Protein AF-A0A4W5KVF9-F1 (afdb_monomer)

InterPro domains:
  IPR015425 Formin, FH2 domain [PF02181] (1-97)
  IPR015425 Formin, FH2 domain [PS51444] (1-133)
  IPR042201 Formin, FH2 domain superfamily [G3DSA:1.20.58.2220] (1-112)

Solvent-accessible surface area (backbone atoms only — not comparable to full-atom values): 8185 Å² total; per-residue (Å²): 138,77,85,50,74,69,59,52,51,52,54,52,50,51,43,71,74,37,76,89,59,82,76,52,75,68,55,52,48,49,52,57,55,64,70,43,81,63,47,69,61,52,52,52,52,48,54,46,64,73,44,42,69,59,55,48,49,72,52,49,52,61,52,49,53,47,53,51,52,51,51,52,58,75,67,35,63,66,59,53,50,52,52,49,52,51,48,51,51,52,49,60,63,34,71,67,83,53,98,79,80,84,80,66,72,67,82,65,64,72,80,70,74,81,78,72,73,68,79,57,52,61,61,57,49,54,60,52,61,70,72,75,115

Structure (mmCIF, N/CA/C/O backbone):
data_AF-A0A4W5KVF9-F1
#
_entry.id   AF-A0A4W5KVF9-F1
#
loop_
_atom_site.group_PDB
_atom_site.id
_atom_site.type_symbol
_atom_site.label_atom_id
_atom_site.label_alt_id
_atom_site.label_comp_id
_atom_site.label_asym_id
_atom_site.label_entity_id
_atom_site.label_seq_id
_atom_site.pdbx_PDB_ins_code
_atom_site.Cartn_x
_atom_site.Cartn_y
_atom_site.Cartn_z
_atom_site.occupancy
_atom_site.B_iso_or_equiv
_atom_site.auth_seq_id
_atom_site.auth_comp_id
_atom_site.auth_asym_id
_atom_site.auth_atom_id
_atom_site.pdbx_PDB_model_num
ATOM 1 N N . MET A 1 1 ? -6.104 4.111 21.219 1.00 53.47 1 MET A N 1
ATOM 2 C CA . MET A 1 1 ? -5.918 3.349 22.468 1.00 53.47 1 MET A CA 1
ATOM 3 C C . MET A 1 1 ? -7.072 2.370 22.575 1.00 53.47 1 MET A C 1
ATOM 5 O O . MET A 1 1 ? -8.215 2.804 22.559 1.00 53.47 1 MET A O 1
ATOM 9 N N . THR A 1 2 ? -6.792 1.071 22.535 1.00 64.19 2 THR A N 1
ATOM 10 C CA . THR A 1 2 ? -7.788 0.010 22.755 1.00 64.19 2 THR A CA 1
ATOM 11 C C . THR A 1 2 ? -7.687 -0.446 24.212 1.00 64.19 2 THR A C 1
ATOM 13 O O . THR A 1 2 ? -6.553 -0.574 24.670 1.00 64.19 2 THR A O 1
ATOM 16 N N . PRO A 1 3 ? -8.808 -0.687 24.923 1.00 64.94 3 PRO A N 1
ATOM 17 C CA . PRO A 1 3 ? -8.762 -1.146 26.312 1.00 64.94 3 PRO A CA 1
ATOM 18 C C . PRO A 1 3 ? -7.948 -2.437 26.414 1.00 64.94 3 PRO A C 1
ATOM 20 O O . PRO A 1 3 ? -8.234 -3.381 25.667 1.00 64.94 3 PRO A O 1
ATOM 23 N N . SER A 1 4 ? -6.958 -2.487 27.306 1.00 74.75 4 SER A N 1
ATOM 24 C CA . SER A 1 4 ? -6.243 -3.735 27.581 1.00 74.75 4 SER A CA 1
ATOM 25 C C . SER A 1 4 ? -7.143 -4.680 28.390 1.00 74.75 4 SER A C 1
ATOM 27 O O . SER A 1 4 ? -8.019 -4.239 29.137 1.00 74.75 4 SER A O 1
ATOM 29 N N . GLU A 1 5 ? -6.961 -5.994 28.239 1.00 69.81 5 GLU A N 1
ATOM 30 C CA . GLU A 1 5 ? -7.722 -6.971 29.037 1.00 69.81 5 GLU A CA 1
ATOM 31 C C . GLU A 1 5 ? -7.429 -6.843 30.544 1.00 69.81 5 GLU A C 1
ATOM 33 O O . GLU A 1 5 ? -8.307 -7.073 31.373 1.00 69.81 5 GLU A O 1
ATOM 38 N N . GLU A 1 6 ? -6.231 -6.377 30.903 1.00 72.44 6 GLU A N 1
ATOM 39 C CA . GLU A 1 6 ? -5.805 -6.150 32.289 1.00 72.44 6 GLU A CA 1
ATOM 40 C C . GLU A 1 6 ? -6.534 -4.953 32.923 1.00 72.44 6 GLU A C 1
ATOM 42 O O . GLU A 1 6 ? -6.880 -4.978 34.105 1.00 72.44 6 GLU A O 1
ATOM 47 N N . GLU A 1 7 ? -6.798 -3.900 32.143 1.00 74.12 7 GLU A N 1
ATOM 48 C CA . GLU A 1 7 ? -7.564 -2.731 32.595 1.00 74.12 7 GLU A CA 1
ATOM 49 C C . GLU A 1 7 ? -9.035 -3.095 32.832 1.00 74.12 7 GLU A C 1
ATOM 51 O O . GLU A 1 7 ? -9.636 -2.654 33.811 1.00 74.12 7 GLU A O 1
ATOM 56 N N . LYS A 1 8 ? -9.605 -3.958 31.983 1.00 73.88 8 LYS A N 1
ATOM 57 C CA . LYS A 1 8 ? -10.982 -4.448 32.138 1.00 73.88 8 LYS A CA 1
ATOM 58 C C . LYS A 1 8 ? -11.158 -5.299 33.393 1.00 73.88 8 LYS A C 1
ATOM 60 O O . LYS A 1 8 ? -12.141 -5.107 34.105 1.00 73.88 8 LYS A O 1
ATOM 65 N N . GLN A 1 9 ? -10.220 -6.210 33.669 1.00 74.50 9 GLN A N 1
ATOM 66 C CA . GLN A 1 9 ? -10.270 -7.059 34.866 1.00 74.50 9 GLN A CA 1
ATOM 67 C C . GLN A 1 9 ? -10.263 -6.223 36.146 1.00 74.50 9 GLN A C 1
ATOM 69 O O . GLN A 1 9 ? -11.122 -6.414 37.000 1.00 74.50 9 GLN A O 1
ATOM 74 N N . LYS A 1 10 ? -9.382 -5.222 36.238 1.00 78.81 10 LYS A N 1
ATOM 75 C CA . LYS A 1 10 ? -9.312 -4.336 37.411 1.00 78.81 10 LYS A CA 1
ATOM 76 C C . LYS A 1 10 ? -10.595 -3.538 37.638 1.00 78.81 10 LYS A C 1
ATOM 78 O O . LYS A 1 10 ? -11.007 -3.364 38.781 1.00 78.81 10 LYS A O 1
ATOM 83 N N . ILE A 1 11 ? -11.242 -3.072 36.567 1.00 80.00 11 ILE A N 1
ATOM 84 C CA . ILE A 1 11 ? -12.515 -2.341 36.664 1.00 80.00 11 ILE A CA 1
ATOM 85 C C . ILE A 1 11 ? -13.640 -3.274 37.141 1.00 80.00 11 ILE A C 1
ATOM 87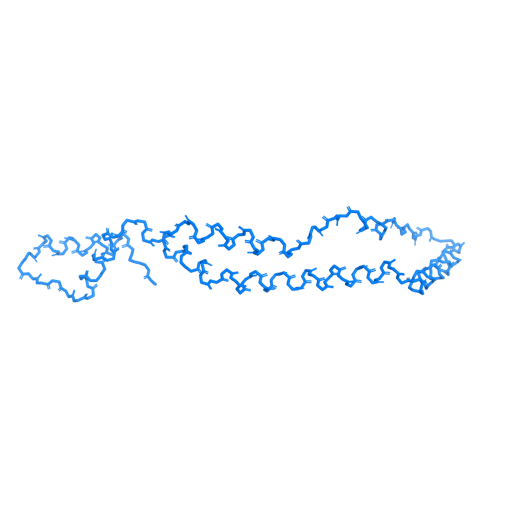 O O . ILE A 1 11 ? -14.434 -2.885 37.996 1.00 80.00 11 ILE A O 1
ATOM 91 N N . GLN A 1 12 ? -13.686 -4.518 36.650 1.00 77.50 12 GLN A N 1
ATOM 92 C CA . GLN A 1 12 ? -14.665 -5.517 37.098 1.00 77.50 12 GLN A CA 1
ATOM 93 C C . GLN A 1 12 ? -14.450 -5.930 38.560 1.00 77.50 12 GLN A C 1
ATOM 95 O O . GLN A 1 12 ? -15.414 -6.037 39.316 1.00 77.50 12 GLN A O 1
ATOM 100 N N . GLU A 1 13 ? -13.199 -6.119 38.981 1.00 80.50 13 GLU A N 1
ATOM 101 C CA . GLU A 1 13 ? -12.844 -6.419 40.372 1.00 80.50 13 GLU A CA 1
ATOM 102 C C . GLU A 1 13 ? -13.214 -5.269 41.314 1.00 80.50 13 GLU A C 1
ATOM 104 O O . GLU A 1 13 ? -13.780 -5.511 42.378 1.00 80.50 13 GLU A O 1
ATOM 109 N N . ALA A 1 14 ? -12.970 -4.018 40.913 1.00 77.00 14 ALA A N 1
ATOM 110 C CA . ALA A 1 14 ? -13.351 -2.840 41.691 1.00 77.00 14 ALA A CA 1
ATOM 111 C C . ALA A 1 14 ? -14.877 -2.712 41.849 1.00 77.00 14 ALA A C 1
ATOM 113 O O . ALA A 1 14 ? -15.350 -2.359 42.930 1.00 77.00 14 ALA A O 1
ATOM 114 N N . GLN A 1 15 ? -15.642 -3.061 40.809 1.00 75.19 15 GLN A N 1
ATOM 115 C CA . GLN A 1 15 ? -17.106 -3.128 40.853 1.00 75.19 15 GLN A CA 1
ATOM 116 C C . GLN A 1 15 ? -17.631 -4.244 41.760 1.00 75.19 15 GLN A C 1
ATOM 118 O O . GLN A 1 15 ? -18.606 -4.043 42.480 1.00 75.19 15 GLN A O 1
ATOM 123 N N . LEU A 1 16 ? -16.999 -5.420 41.730 1.00 75.25 16 LEU A N 1
ATOM 124 C CA . LEU A 1 16 ? -17.359 -6.550 42.590 1.00 75.25 16 LEU A CA 1
ATOM 125 C C . LEU A 1 16 ? -16.993 -6.292 44.057 1.00 75.25 16 LEU A C 1
ATOM 127 O O . LEU A 1 16 ? -17.715 -6.728 44.951 1.00 75.25 16 LEU A O 1
ATOM 131 N N . ALA A 1 17 ? -15.891 -5.580 44.303 1.00 76.75 17 ALA A N 1
ATOM 132 C CA . ALA A 1 17 ? -15.439 -5.218 45.642 1.00 76.75 17 ALA A CA 1
ATOM 133 C C . ALA A 1 17 ? -16.279 -4.098 46.274 1.00 76.75 17 ALA A C 1
ATOM 135 O O . ALA A 1 17 ? -16.457 -4.098 47.488 1.00 76.75 17 ALA A O 1
ATOM 136 N N . ASN A 1 18 ? -16.795 -3.158 45.473 1.00 75.25 18 ASN A N 1
ATOM 137 C CA . ASN A 1 18 ? -17.578 -2.016 45.948 1.00 75.25 18 ASN A CA 1
ATOM 138 C C . ASN A 1 18 ? -18.827 -1.788 45.075 1.00 75.25 18 ASN A C 1
ATOM 140 O O . ASN A 1 18 ? -18.842 -0.867 44.256 1.00 75.25 18 ASN A O 1
ATOM 144 N N . PRO A 1 19 ? -19.892 -2.588 45.259 1.00 70.88 19 PRO A N 1
ATOM 145 C CA . PRO A 1 19 ? -21.103 -2.491 44.441 1.00 70.88 19 PRO A CA 1
ATOM 146 C C . PRO A 1 19 ? -21.888 -1.180 44.632 1.00 70.88 19 PRO A C 1
ATOM 148 O O . PRO A 1 19 ? -22.648 -0.798 43.745 1.00 70.88 19 PRO A O 1
ATOM 151 N N . ASP A 1 20 ? -21.688 -0.470 45.748 1.00 71.38 20 ASP A N 1
ATOM 152 C CA . ASP A 1 20 ? -22.384 0.789 46.063 1.00 71.38 20 ASP A CA 1
ATOM 153 C C . ASP A 1 20 ? -21.714 2.038 45.457 1.00 71.38 20 ASP A C 1
ATOM 155 O O . ASP A 1 20 ? -22.281 3.134 45.502 1.00 71.38 20 ASP A O 1
ATOM 159 N N . VAL A 1 21 ? -20.508 1.902 44.890 1.00 74.06 21 VAL A N 1
ATOM 160 C CA . VAL A 1 21 ? -19.768 3.017 44.283 1.00 74.06 21 VAL A CA 1
ATOM 161 C C . VAL A 1 21 ? -19.983 3.001 42.765 1.00 74.06 21 VAL A C 1
ATOM 163 O O . VAL A 1 21 ? -19.555 2.062 42.092 1.00 74.06 21 VAL A O 1
ATOM 166 N N . PRO A 1 22 ? -20.630 4.027 42.183 1.00 73.12 22 PRO A N 1
ATOM 167 C CA . PRO A 1 22 ? -20.823 4.087 40.742 1.00 73.12 22 PRO A CA 1
ATOM 168 C C . PRO A 1 22 ? -19.488 4.330 40.025 1.00 73.12 22 PRO A C 1
ATOM 170 O O . PRO A 1 22 ? -18.731 5.227 40.394 1.00 73.12 22 PRO A O 1
ATOM 173 N N . LEU A 1 23 ? -19.231 3.556 38.967 1.00 77.00 23 LEU A N 1
ATOM 174 C CA . LEU A 1 23 ? -18.086 3.762 38.076 1.00 77.00 23 LEU A CA 1
ATOM 175 C C . LEU A 1 23 ? -18.122 5.144 37.410 1.00 77.00 23 LEU A C 1
ATOM 177 O O . LEU A 1 23 ? -19.191 5.650 37.049 1.00 77.00 23 LEU A O 1
ATOM 181 N N . GLY A 1 24 ? -16.944 5.712 37.159 1.00 81.12 24 GLY A N 1
ATOM 182 C CA . GLY A 1 24 ? -16.788 6.948 36.398 1.00 81.12 24 GLY A CA 1
ATOM 183 C C . GLY A 1 24 ? -17.184 6.796 3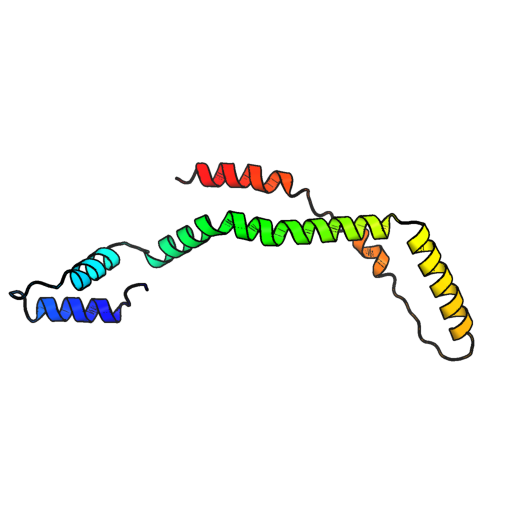4.922 1.00 81.12 24 GLY A C 1
ATOM 184 O O . GLY A 1 24 ? -17.230 5.696 34.367 1.00 81.12 24 GLY A O 1
ATOM 185 N N . SER A 1 25 ? -17.418 7.920 34.237 1.00 80.94 25 SER A N 1
ATOM 186 C CA . SER A 1 25 ? -17.805 7.930 32.813 1.00 80.94 25 SER A CA 1
ATOM 187 C C . SER A 1 25 ? -16.774 7.252 31.897 1.00 80.94 25 SER A C 1
ATOM 189 O O . SER A 1 25 ? -17.144 6.583 30.933 1.00 80.94 25 SER A O 1
ATOM 191 N N . ALA A 1 26 ? -15.482 7.373 32.217 1.00 82.12 26 ALA A N 1
ATOM 192 C CA . ALA A 1 26 ? -14.401 6.712 31.488 1.00 82.12 26 ALA A CA 1
ATOM 193 C C . ALA A 1 26 ? -14.411 5.181 31.671 1.00 82.12 26 ALA A C 1
ATOM 195 O O . ALA A 1 26 ? -14.194 4.442 30.713 1.00 82.12 26 ALA A O 1
ATOM 196 N N . GLU A 1 27 ? -14.715 4.694 32.874 1.00 78.81 27 GLU A N 1
ATOM 197 C CA . GLU A 1 27 ? -14.764 3.261 33.191 1.00 78.81 27 GLU A CA 1
ATOM 198 C C . GLU A 1 27 ? -15.987 2.598 32.544 1.00 78.81 27 GLU A C 1
ATOM 200 O O . GLU A 1 27 ? -15.870 1.537 31.927 1.00 78.81 27 GLU A O 1
ATOM 205 N N . GLN A 1 28 ? -17.143 3.273 32.569 1.00 79.62 28 GLN A N 1
ATOM 206 C CA . GLN A 1 28 ? -18.331 2.851 31.818 1.00 79.62 28 GLN A CA 1
ATOM 207 C C . GLN A 1 28 ? -18.069 2.801 30.308 1.00 79.62 28 GLN A C 1
ATOM 209 O O . GLN A 1 28 ? -18.520 1.873 29.631 1.00 79.62 28 GLN A O 1
ATOM 214 N N . PHE A 1 29 ? -17.314 3.760 29.767 1.00 82.75 29 PHE A N 1
ATOM 215 C CA . PHE A 1 29 ? -16.935 3.772 28.355 1.00 82.75 29 PHE A CA 1
ATOM 216 C C . PHE A 1 29 ? -16.020 2.593 27.987 1.00 82.75 29 PHE A C 1
ATOM 218 O O . PHE A 1 29 ? -16.262 1.931 26.977 1.00 82.75 29 PHE A O 1
ATOM 225 N N . LEU A 1 30 ? -15.019 2.271 28.815 1.00 80.06 30 LEU A N 1
ATOM 226 C CA . LEU A 1 30 ? -14.138 1.117 28.593 1.00 80.06 30 LEU A CA 1
ATOM 227 C C . LEU A 1 30 ? -14.894 -0.217 28.683 1.00 80.06 30 LEU A C 1
ATOM 229 O O . LEU A 1 30 ? -14.678 -1.086 27.835 1.00 80.06 30 LEU A O 1
ATOM 233 N N . LEU A 1 31 ? -15.827 -0.367 29.632 1.00 78.56 31 LEU A N 1
ATOM 234 C CA . LEU A 1 31 ? -16.699 -1.546 29.720 1.00 78.56 31 LEU A CA 1
ATOM 235 C C . LEU A 1 31 ? -17.622 -1.664 28.502 1.00 78.56 31 LEU A C 1
ATOM 237 O O . LEU A 1 31 ? -17.735 -2.737 27.906 1.00 78.56 31 LEU A O 1
ATOM 241 N N . THR A 1 32 ? -18.217 -0.555 28.067 1.00 82.56 32 THR A N 1
ATOM 242 C CA . THR A 1 32 ? -19.069 -0.528 26.872 1.00 82.56 32 THR A CA 1
ATOM 243 C C . THR A 1 32 ? -18.272 -0.899 25.621 1.00 82.56 32 THR A C 1
ATOM 245 O O . THR A 1 32 ? -18.709 -1.749 24.848 1.00 82.56 32 THR A O 1
ATOM 248 N N . LEU A 1 33 ? -17.064 -0.357 25.443 1.00 80.00 33 LEU A N 1
ATOM 249 C CA . LEU A 1 33 ? -16.169 -0.753 24.351 1.00 80.00 33 LEU A CA 1
ATOM 250 C C . LEU A 1 33 ? -15.766 -2.227 24.439 1.00 80.00 33 LEU A C 1
ATOM 252 O O . LEU A 1 33 ? -15.685 -2.901 23.415 1.00 80.00 33 LEU A O 1
ATOM 256 N N . SER A 1 34 ? -15.532 -2.744 25.645 1.00 75.62 34 SER A N 1
ATOM 257 C CA . SER A 1 34 ? -15.155 -4.143 25.850 1.00 75.62 34 SER A CA 1
ATOM 258 C C . SER A 1 34 ? -16.245 -5.137 25.463 1.00 75.62 34 SER A C 1
ATOM 260 O O . SER A 1 34 ? -15.929 -6.235 25.012 1.00 75.62 34 SER A O 1
ATOM 262 N N . SER A 1 35 ? -17.511 -4.734 25.599 1.00 81.25 35 SER A N 1
ATOM 263 C CA . SER A 1 35 ? -18.668 -5.554 25.236 1.00 81.25 35 SER A CA 1
ATOM 264 C C . SER A 1 35 ? -18.765 -5.816 23.727 1.00 81.25 35 SER A C 1
ATOM 266 O O . SER A 1 35 ? -19.446 -6.746 23.292 1.00 81.25 35 SER A O 1
ATOM 268 N N . ILE A 1 36 ? -18.062 -5.024 22.909 1.00 83.38 36 ILE A N 1
ATOM 269 C CA . ILE A 1 36 ? -18.063 -5.163 21.456 1.00 83.38 36 ILE A CA 1
ATOM 270 C C . ILE A 1 36 ? -17.127 -6.309 21.057 1.00 83.38 36 ILE A C 1
ATOM 272 O O . ILE A 1 36 ? -15.900 -6.201 21.111 1.00 83.38 36 ILE A O 1
ATOM 276 N N . SER A 1 37 ? -17.712 -7.406 20.578 1.00 81.38 37 SER A N 1
ATOM 277 C CA . SER A 1 37 ? -16.958 -8.561 20.089 1.00 81.38 37 SER A CA 1
ATOM 278 C C . SER A 1 37 ? -16.045 -8.198 18.911 1.00 81.38 37 SER A C 1
ATOM 280 O O . SER A 1 37 ? -16.465 -7.585 17.926 1.00 81.38 37 SER A O 1
ATOM 282 N N . GLY A 1 38 ? -14.770 -8.589 18.998 1.00 79.81 38 GLY A N 1
A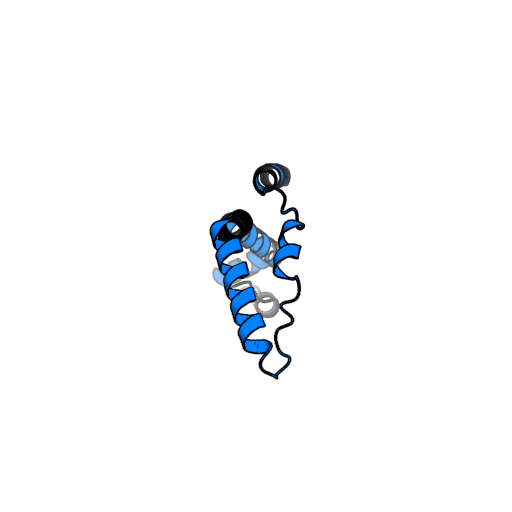TOM 283 C CA . GLY A 1 38 ? -13.801 -8.378 17.918 1.00 79.81 38 GLY A CA 1
ATOM 284 C C . GLY A 1 38 ? -13.527 -6.905 17.592 1.00 79.81 38 GLY A C 1
ATOM 285 O O . GLY A 1 38 ? -13.180 -6.594 16.451 1.00 79.81 38 GLY A O 1
ATOM 286 N N . LEU A 1 39 ? -13.685 -5.998 18.566 1.00 83.62 39 LEU A N 1
ATOM 287 C CA . LEU A 1 39 ? -13.490 -4.554 18.395 1.00 83.62 39 LEU A CA 1
ATOM 288 C C . LEU A 1 39 ? -12.169 -4.214 17.688 1.00 83.62 39 LEU A C 1
ATOM 290 O O . LEU A 1 39 ? -12.170 -3.426 16.747 1.00 83.62 39 LEU A O 1
ATOM 294 N N . CYS A 1 40 ? -11.060 -4.836 18.099 1.00 81.50 40 CYS A N 1
ATOM 295 C CA . CYS A 1 40 ? -9.741 -4.580 17.514 1.00 81.50 40 CYS A CA 1
ATOM 296 C C . CYS A 1 40 ? -9.716 -4.881 16.005 1.00 81.50 40 CYS A C 1
ATOM 298 O O . CYS A 1 40 ? -9.347 -4.017 15.212 1.00 81.50 40 CYS A O 1
ATOM 300 N N . ALA A 1 41 ? -10.215 -6.052 15.596 1.00 84.81 41 ALA A N 1
ATOM 301 C CA . ALA A 1 41 ? -10.282 -6.439 14.189 1.00 84.81 41 ALA A CA 1
ATOM 302 C C . ALA A 1 41 ? -11.193 -5.507 13.370 1.00 84.81 41 ALA A C 1
ATOM 304 O O . ALA A 1 41 ? -10.845 -5.133 12.252 1.00 84.81 41 ALA A O 1
ATOM 305 N N . ARG A 1 42 ? -12.335 -5.065 13.921 1.00 88.56 42 ARG A N 1
ATOM 306 C CA . ARG A 1 42 ? -13.213 -4.094 13.237 1.00 88.56 42 ARG A CA 1
ATOM 307 C C . ARG A 1 42 ? -12.556 -2.733 13.071 1.00 88.56 42 ARG A C 1
ATOM 309 O O . ARG A 1 42 ? -12.646 -2.164 11.990 1.00 88.56 42 ARG A O 1
ATOM 316 N N . LEU A 1 43 ? -11.896 -2.223 14.110 1.00 88.31 43 LEU A N 1
ATOM 317 C CA . LEU A 1 43 ? -11.182 -0.947 14.043 1.00 88.31 43 LEU A CA 1
ATOM 318 C C . LEU A 1 43 ? -10.031 -1.010 13.037 1.00 88.31 43 LEU A C 1
ATOM 320 O O . LEU A 1 43 ? -9.847 -0.070 12.270 1.00 88.31 43 LEU A O 1
ATOM 324 N N . GLN A 1 44 ? -9.310 -2.131 12.980 1.00 86.56 44 GLN A N 1
ATOM 325 C CA . GLN A 1 44 ? -8.283 -2.367 11.966 1.00 86.56 44 GLN A CA 1
ATOM 326 C C . GLN A 1 44 ? -8.872 -2.408 10.551 1.00 86.56 44 GLN A C 1
ATOM 328 O O . GLN A 1 44 ? -8.335 -1.762 9.656 1.00 86.56 44 GLN A O 1
ATOM 333 N N . LEU A 1 45 ? -9.999 -3.097 10.342 1.00 89.50 45 LEU A N 1
ATOM 334 C CA . LEU A 1 45 ? -10.691 -3.125 9.048 1.00 89.50 45 LEU A CA 1
ATOM 335 C C . LEU A 1 45 ? -11.228 -1.750 8.640 1.00 89.50 45 LEU A C 1
ATOM 337 O O . LEU A 1 45 ? -11.196 -1.404 7.464 1.00 89.50 45 LEU A O 1
ATOM 341 N N . TRP A 1 46 ? -11.713 -0.956 9.592 1.00 90.69 46 TRP A N 1
ATOM 342 C CA . TRP A 1 46 ? -12.168 0.409 9.337 1.00 90.69 46 TRP A CA 1
ATOM 343 C C . TRP A 1 46 ? -11.011 1.335 8.988 1.00 90.69 46 TRP A C 1
ATOM 345 O O . TRP A 1 46 ? -11.102 2.063 8.005 1.00 90.69 46 TRP A O 1
ATOM 355 N N . ALA A 1 47 ? -9.909 1.267 9.735 1.00 88.06 47 ALA A N 1
ATOM 356 C CA . ALA A 1 47 ? -8.690 1.995 9.405 1.00 88.06 47 ALA A CA 1
ATOM 357 C C . ALA A 1 47 ? -8.178 1.601 8.012 1.00 88.06 47 ALA A C 1
ATOM 359 O O . ALA A 1 47 ? -7.851 2.468 7.208 1.00 88.06 47 ALA A O 1
ATOM 360 N N . PHE A 1 48 ? -8.191 0.304 7.689 1.00 89.25 48 PHE A N 1
ATOM 361 C CA . PHE A 1 48 ? -7.860 -0.181 6.354 1.00 89.25 48 PHE A CA 1
ATOM 362 C C . PHE A 1 48 ? -8.802 0.398 5.294 1.00 89.25 48 PHE A C 1
ATOM 364 O O . PHE A 1 48 ? -8.330 0.958 4.315 1.00 89.25 48 PHE A O 1
ATOM 371 N N . LYS A 1 49 ? -10.121 0.335 5.502 1.00 90.44 49 LYS A N 1
ATOM 372 C CA . LYS A 1 49 ? -11.117 0.863 4.560 1.00 90.44 49 LYS A CA 1
ATOM 373 C C . LYS A 1 49 ? -10.933 2.359 4.293 1.00 90.44 49 LYS A C 1
ATOM 375 O O . LYS A 1 49 ? -11.044 2.775 3.148 1.00 90.44 49 LYS A O 1
ATOM 380 N N . LEU A 1 50 ? -10.669 3.151 5.333 1.00 90.81 50 LEU A N 1
ATOM 381 C CA . LEU A 1 50 ? -10.468 4.599 5.212 1.00 90.81 50 LEU A CA 1
ATOM 382 C C . LEU A 1 50 ? -9.167 4.947 4.482 1.00 90.81 50 LEU A C 1
ATOM 384 O O . LEU A 1 50 ? -9.126 5.927 3.747 1.00 90.81 50 LEU A O 1
ATOM 388 N N . ASN A 1 51 ? -8.123 4.140 4.667 1.00 91.44 51 ASN A N 1
ATOM 389 C CA . ASN A 1 51 ? -6.798 4.412 4.110 1.00 91.44 51 ASN A CA 1
ATOM 390 C C . ASN A 1 51 ? -6.553 3.730 2.757 1.00 91.44 51 ASN A C 1
ATOM 392 O O . ASN A 1 51 ? -5.568 4.042 2.093 1.00 91.44 51 ASN A O 1
ATOM 396 N N . TYR A 1 52 ? -7.418 2.794 2.353 1.00 88.50 52 TYR A N 1
ATOM 397 C CA . TYR A 1 52 ? -7.198 1.936 1.192 1.00 88.50 52 TYR A CA 1
ATOM 398 C C . TYR A 1 52 ? -7.025 2.731 -0.105 1.00 88.50 52 TYR A C 1
ATOM 400 O O . TYR A 1 52 ? -6.059 2.499 -0.821 1.00 88.50 52 TYR A O 1
ATOM 408 N N . GLU A 1 53 ? -7.913 3.685 -0.394 1.00 86.12 53 GLU A N 1
ATOM 409 C CA . GLU A 1 53 ? -7.868 4.435 -1.659 1.00 86.12 53 GLU A CA 1
ATOM 410 C C . GLU A 1 53 ? -6.597 5.281 -1.792 1.00 86.12 53 GLU A C 1
ATOM 412 O O . GLU A 1 53 ? -6.018 5.382 -2.874 1.00 86.12 53 GLU A O 1
ATOM 417 N N . THR A 1 54 ? -6.150 5.878 -0.687 1.00 89.31 54 THR A N 1
ATOM 418 C CA . THR A 1 54 ? -4.908 6.654 -0.648 1.00 89.31 54 THR A CA 1
ATOM 419 C C . THR A 1 54 ? -3.706 5.740 -0.850 1.00 89.31 54 THR A C 1
ATOM 421 O O . THR A 1 54 ? -2.882 6.002 -1.723 1.00 89.31 54 THR A O 1
ATOM 424 N N . LEU A 1 55 ? -3.647 4.627 -0.113 1.00 89.56 55 LEU A N 1
ATOM 425 C CA . LEU A 1 55 ? -2.558 3.657 -0.213 1.00 89.56 55 LEU A CA 1
ATOM 426 C C . LEU A 1 55 ? -2.481 3.021 -1.611 1.00 89.56 55 LEU A C 1
ATOM 428 O O . LEU A 1 55 ? -1.390 2.804 -2.132 1.00 89.56 55 LEU A O 1
ATOM 432 N N . GLU A 1 56 ? -3.628 2.736 -2.237 1.00 89.88 56 GLU A N 1
ATOM 433 C CA . GLU A 1 56 ? -3.691 2.224 -3.609 1.00 89.88 56 GLU A CA 1
ATOM 434 C C . GLU A 1 56 ? -3.032 3.206 -4.580 1.00 89.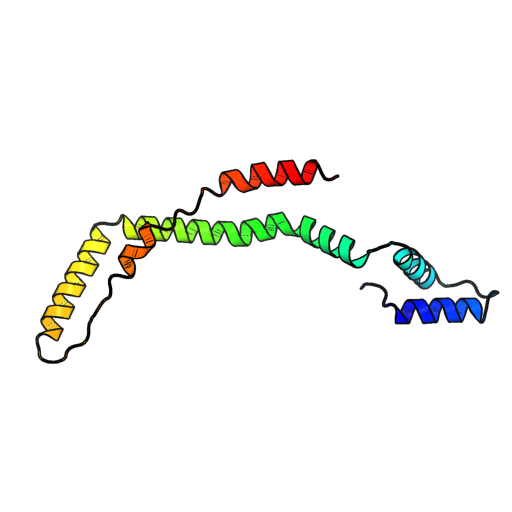88 56 GLU A C 1
ATOM 436 O O . GLU A 1 56 ? -2.177 2.797 -5.364 1.00 89.88 56 GLU A O 1
ATOM 441 N N . LYS A 1 57 ? -3.382 4.496 -4.513 1.00 89.00 57 LYS A N 1
ATOM 442 C CA . LYS A 1 57 ? -2.825 5.522 -5.409 1.00 89.00 57 LYS A CA 1
ATOM 443 C C . LYS A 1 57 ? -1.335 5.742 -5.192 1.00 89.00 57 LYS A C 1
ATOM 445 O O . LYS A 1 57 ? -0.583 5.747 -6.163 1.00 89.00 57 LYS A O 1
ATOM 450 N N . GLU A 1 58 ? -0.906 5.833 -3.934 1.00 92.62 58 GLU A N 1
ATOM 451 C CA . GLU A 1 58 ? 0.505 6.012 -3.568 1.00 92.62 58 GLU A CA 1
ATOM 452 C C . GLU A 1 58 ? 1.409 4.901 -4.118 1.00 92.62 58 GLU A C 1
ATOM 454 O O . GLU A 1 58 ? 2.586 5.139 -4.377 1.00 92.62 58 GLU A O 1
ATOM 459 N N . ILE A 1 59 ? 0.873 3.695 -4.330 1.00 89.31 59 ILE A N 1
ATOM 460 C CA . ILE A 1 59 ? 1.617 2.560 -4.890 1.00 89.31 59 ILE A CA 1
ATOM 461 C C . ILE A 1 59 ? 1.413 2.443 -6.408 1.00 89.31 59 ILE A C 1
ATOM 463 O O . ILE A 1 59 ? 2.359 2.149 -7.144 1.00 89.31 59 ILE A O 1
ATOM 467 N N . ALA A 1 60 ? 0.189 2.640 -6.899 1.00 86.94 60 ALA A N 1
ATOM 468 C CA . ALA A 1 60 ? -0.162 2.408 -8.297 1.00 86.94 60 ALA A CA 1
ATOM 469 C C . ALA A 1 60 ? 0.455 3.444 -9.245 1.00 86.94 60 ALA A C 1
ATOM 471 O O . ALA A 1 60 ? 0.936 3.069 -10.316 1.00 86.94 60 ALA A O 1
ATOM 472 N N . GLU A 1 61 ? 0.466 4.720 -8.859 1.00 89.81 61 GLU A N 1
ATOM 473 C CA . GLU A 1 61 ? 1.020 5.812 -9.667 1.00 89.81 61 GLU A CA 1
ATOM 474 C C . GLU A 1 61 ? 2.522 5.634 -9.959 1.00 89.81 61 GLU A C 1
ATOM 476 O O . GLU A 1 61 ? 2.879 5.546 -11.138 1.00 89.81 61 GLU A O 1
ATOM 481 N N . PRO A 1 62 ? 3.413 5.459 -8.960 1.00 92.06 62 PRO A N 1
ATOM 482 C CA . PRO A 1 62 ? 4.839 5.285 -9.239 1.00 92.06 62 PRO A CA 1
ATOM 483 C C . PRO A 1 62 ? 5.136 4.003 -10.025 1.00 92.06 62 PRO A C 1
ATOM 485 O O . PRO A 1 62 ? 6.058 3.973 -10.843 1.00 92.06 62 PRO A O 1
ATOM 488 N N . LEU A 1 63 ? 4.355 2.936 -9.821 1.00 91.31 63 LEU A N 1
ATOM 489 C CA . LEU A 1 63 ? 4.511 1.703 -10.589 1.00 91.31 63 LEU A CA 1
ATOM 490 C C . LEU A 1 63 ? 4.123 1.902 -12.061 1.00 91.31 63 LEU A C 1
ATOM 492 O O . LEU A 1 63 ? 4.776 1.359 -12.958 1.00 91.31 63 LEU A O 1
ATOM 496 N N . PHE A 1 64 ? 3.070 2.678 -12.316 1.00 92.06 64 PHE A N 1
ATOM 497 C CA . PHE A 1 64 ? 2.642 3.016 -13.666 1.00 92.06 64 PHE A CA 1
ATOM 498 C C . PHE A 1 64 ? 3.670 3.898 -14.380 1.00 92.06 64 PHE A C 1
ATOM 500 O O . PHE A 1 64 ? 4.044 3.595 -15.516 1.00 92.06 64 PHE A O 1
ATOM 507 N N . ASP A 1 65 ? 4.189 4.920 -13.702 1.00 92.56 65 ASP A N 1
ATOM 508 C CA . ASP A 1 65 ? 5.234 5.793 -14.240 1.00 92.56 65 ASP A CA 1
ATOM 509 C C . ASP A 1 65 ? 6.513 5.014 -14.552 1.00 92.56 65 ASP A C 1
ATOM 511 O O . ASP A 1 65 ? 7.101 5.179 -15.626 1.00 92.56 65 ASP A O 1
ATOM 515 N N . LEU A 1 66 ? 6.907 4.090 -13.669 1.00 93.50 66 LEU A N 1
ATOM 516 C CA . LEU A 1 66 ? 8.030 3.191 -13.914 1.00 93.50 66 LEU A CA 1
ATOM 517 C C . LEU A 1 66 ? 7.790 2.343 -15.165 1.00 93.50 66 LEU A C 1
ATOM 519 O O . LEU A 1 66 ? 8.640 2.317 -16.056 1.00 93.50 66 LEU A O 1
ATOM 523 N N . LYS A 1 67 ? 6.631 1.682 -15.273 1.00 89.94 67 LYS A N 1
ATOM 524 C CA . LYS A 1 67 ? 6.272 0.885 -16.456 1.00 89.94 67 LYS A CA 1
ATOM 525 C C . LYS A 1 67 ? 6.378 1.722 -17.730 1.00 89.94 67 LYS A C 1
ATOM 527 O O . LYS A 1 67 ? 6.997 1.285 -18.702 1.00 89.94 67 LYS A O 1
ATOM 532 N N . LEU A 1 68 ? 5.811 2.926 -17.723 1.00 93.44 68 LEU A N 1
ATOM 533 C CA . LEU A 1 68 ? 5.831 3.816 -18.875 1.00 93.44 68 LEU A CA 1
ATOM 534 C C . LEU A 1 68 ? 7.264 4.222 -19.247 1.00 93.44 68 LEU A C 1
ATOM 536 O O . LEU A 1 68 ? 7.637 4.142 -20.419 1.00 93.44 68 LEU A O 1
ATOM 540 N N . GLY A 1 69 ? 8.087 4.589 -18.263 1.00 91.69 69 GLY A N 1
ATOM 541 C CA . GLY A 1 69 ? 9.497 4.922 -18.466 1.00 91.69 69 GLY A CA 1
ATOM 542 C C . GLY A 1 69 ? 10.295 3.758 -19.061 1.00 91.69 69 GLY A C 1
ATOM 543 O O . GLY A 1 69 ? 11.066 3.943 -20.007 1.00 91.69 69 GLY A O 1
ATOM 544 N N . MET A 1 70 ? 10.059 2.535 -18.582 1.00 91.31 70 MET A N 1
ATOM 545 C CA . MET A 1 70 ? 10.690 1.328 -19.119 1.00 91.31 70 MET A CA 1
ATOM 546 C C . MET A 1 70 ? 10.279 1.049 -20.565 1.00 91.31 70 MET A C 1
ATOM 548 O O . MET A 1 70 ? 11.129 0.742 -21.404 1.00 91.31 70 MET A O 1
ATOM 552 N N . GLU A 1 71 ? 8.996 1.196 -20.892 1.00 91.44 71 GLU A N 1
ATOM 553 C CA . GLU A 1 71 ? 8.512 1.037 -22.262 1.00 91.44 71 GLU A CA 1
ATOM 554 C C . GLU A 1 71 ? 9.106 2.081 -23.213 1.00 91.44 71 GLU A C 1
ATOM 556 O O . GLU A 1 71 ? 9.484 1.748 -24.340 1.00 91.44 71 GLU A O 1
ATOM 561 N N . GLN A 1 72 ? 9.205 3.337 -22.776 1.00 91.81 72 GLN A N 1
ATOM 562 C CA . GLN A 1 72 ? 9.821 4.407 -23.560 1.00 91.81 72 GLN A CA 1
ATOM 563 C C . GLN A 1 72 ? 11.295 4.107 -23.834 1.00 91.81 72 GLN A C 1
ATOM 565 O O . GLN A 1 72 ? 11.738 4.198 -24.983 1.00 91.81 72 GLN A O 1
ATOM 570 N N . LEU A 1 73 ? 12.040 3.674 -22.814 1.00 89.50 73 LEU A N 1
ATOM 571 C CA . LEU A 1 73 ? 13.442 3.294 -22.954 1.00 89.50 73 LEU A CA 1
ATOM 572 C C . LEU A 1 73 ? 13.612 2.114 -23.920 1.00 89.50 73 LEU A C 1
ATOM 574 O O . LEU A 1 73 ? 14.456 2.150 -24.819 1.00 89.50 73 LEU A O 1
ATOM 578 N N . ALA A 1 74 ? 12.756 1.097 -23.797 1.00 86.31 74 ALA A N 1
ATOM 579 C CA . ALA A 1 74 ? 12.768 -0.083 -24.654 1.00 86.31 74 ALA A CA 1
ATOM 580 C C . ALA A 1 74 ? 12.391 0.227 -26.114 1.00 86.31 74 ALA A C 1
ATOM 582 O O . ALA A 1 74 ? 12.888 -0.431 -27.034 1.00 86.31 74 ALA A O 1
ATOM 583 N N . LYS A 1 75 ? 11.533 1.222 -26.368 1.00 88.31 75 LYS A N 1
ATOM 584 C CA . LYS A 1 75 ? 11.124 1.637 -27.724 1.00 88.31 75 LYS A CA 1
ATOM 585 C C . LYS A 1 75 ? 12.111 2.623 -28.366 1.00 88.31 75 LYS A C 1
ATOM 587 O O . LYS A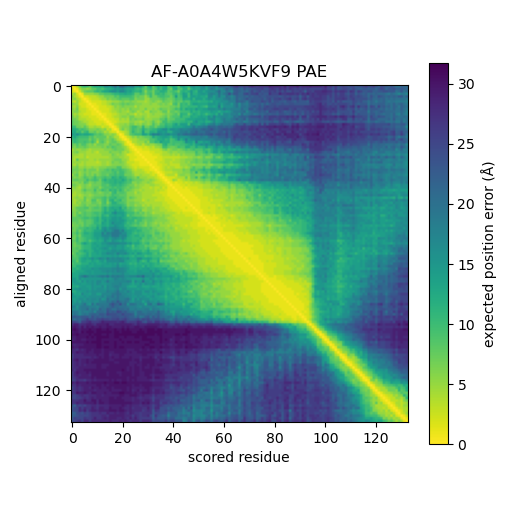 1 75 ? 12.162 2.718 -29.595 1.00 88.31 75 LYS A O 1
ATOM 592 N N . ASN A 1 76 ? 12.933 3.319 -27.580 1.00 93.00 76 ASN A N 1
ATOM 593 C CA . ASN A 1 76 ? 13.833 4.358 -28.077 1.00 93.00 76 ASN A CA 1
ATOM 594 C C . ASN A 1 76 ? 15.007 3.785 -28.900 1.00 93.00 76 ASN A C 1
ATOM 596 O O . ASN A 1 76 ? 15.956 3.196 -28.381 1.00 93.00 76 ASN A O 1
ATOM 600 N N . LYS A 1 77 ? 14.963 4.001 -30.222 1.00 90.44 77 LYS A N 1
ATOM 601 C CA . LYS A 1 77 ? 16.000 3.545 -31.165 1.00 90.44 77 LYS A CA 1
ATOM 602 C C . LYS A 1 77 ? 17.337 4.265 -30.974 1.00 90.44 77 LYS A C 1
ATOM 604 O O . LYS A 1 77 ? 18.381 3.652 -31.179 1.00 90.44 77 LYS A O 1
ATOM 609 N N . THR A 1 78 ? 17.321 5.538 -30.589 1.00 93.00 78 THR A N 1
ATOM 610 C CA . THR A 1 78 ? 18.536 6.329 -30.349 1.00 93.00 78 THR A CA 1
ATOM 611 C C . THR A 1 78 ? 19.274 5.809 -29.126 1.00 93.00 78 THR A C 1
ATOM 613 O O . THR A 1 78 ? 20.470 5.556 -29.210 1.00 93.00 78 THR A O 1
ATOM 616 N N . PHE A 1 79 ? 18.556 5.538 -28.032 1.00 89.75 79 PHE A N 1
ATOM 617 C CA . PHE A 1 79 ? 19.131 4.932 -26.831 1.00 89.75 79 PHE A CA 1
ATOM 618 C C . PHE A 1 79 ? 19.789 3.579 -27.138 1.00 89.75 79 PHE A C 1
ATOM 620 O O . PHE A 1 79 ? 20.940 3.351 -26.774 1.00 89.75 79 PHE A O 1
ATOM 627 N N . LYS A 1 80 ? 19.116 2.722 -27.918 1.00 88.44 80 LYS A N 1
ATOM 628 C CA . LYS A 1 80 ? 19.697 1.454 -28.395 1.00 88.44 80 LYS A CA 1
ATOM 629 C C . LYS A 1 80 ? 20.976 1.655 -29.204 1.00 88.44 80 LYS A C 1
ATOM 631 O O . LYS A 1 80 ? 21.936 0.919 -29.007 1.00 88.44 80 LYS A O 1
ATOM 636 N N . ARG A 1 81 ? 21.001 2.639 -30.109 1.00 90.19 81 ARG A N 1
ATOM 637 C CA . ARG A 1 81 ? 22.194 2.959 -30.909 1.00 90.19 81 ARG A CA 1
ATOM 638 C C . ARG A 1 81 ? 23.341 3.465 -30.038 1.00 90.19 81 ARG A C 1
ATOM 640 O O . ARG A 1 81 ? 24.456 3.010 -30.240 1.00 90.19 81 ARG A O 1
ATOM 647 N N . ILE A 1 82 ? 23.063 4.324 -29.055 1.00 92.50 82 ILE A N 1
ATOM 648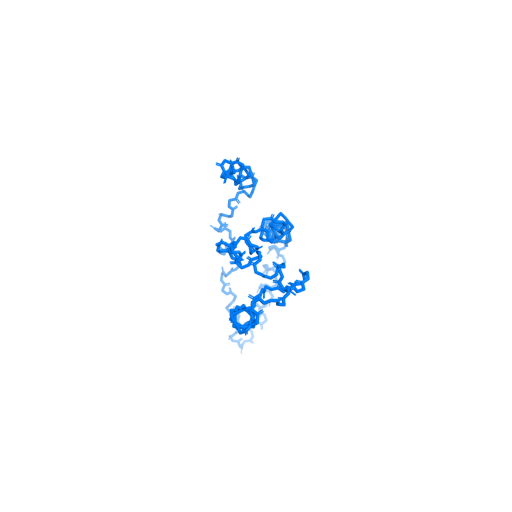 C CA . ILE A 1 82 ? 24.062 4.819 -28.095 1.00 92.50 82 ILE A CA 1
ATOM 649 C C . ILE A 1 82 ? 24.667 3.653 -27.305 1.00 92.50 82 ILE A C 1
ATOM 651 O O . ILE A 1 82 ? 25.889 3.530 -27.236 1.00 92.50 82 ILE A O 1
ATOM 655 N N . LEU A 1 83 ? 23.832 2.758 -26.767 1.00 89.19 83 LEU A N 1
ATOM 656 C CA . LEU A 1 83 ? 24.307 1.563 -26.066 1.00 89.19 83 LEU A CA 1
ATOM 657 C C . LEU A 1 83 ? 25.128 0.648 -26.981 1.00 89.19 83 LEU A C 1
ATOM 659 O O . LEU A 1 83 ? 26.162 0.144 -26.558 1.00 89.19 83 LEU A O 1
ATOM 663 N N . ALA A 1 84 ? 24.718 0.471 -28.240 1.00 85.81 84 ALA A N 1
ATOM 664 C CA . ALA A 1 84 ? 25.473 -0.314 -29.213 1.00 85.81 84 ALA A CA 1
ATOM 665 C C . ALA A 1 84 ? 26.838 0.314 -29.537 1.00 85.81 84 ALA A C 1
ATOM 667 O O . ALA A 1 84 ? 27.837 -0.398 -29.600 1.00 85.81 84 ALA A O 1
ATOM 668 N N . THR A 1 85 ? 26.912 1.640 -29.695 1.00 91.44 85 THR A N 1
ATOM 669 C CA . THR A 1 85 ? 28.189 2.340 -29.902 1.00 91.44 85 THR A CA 1
ATOM 670 C C . THR A 1 85 ? 29.083 2.267 -28.672 1.00 91.44 85 THR A C 1
ATOM 672 O O . THR A 1 85 ? 30.275 2.012 -28.806 1.00 91.44 85 THR A O 1
ATOM 675 N N . LEU A 1 86 ? 28.515 2.418 -27.472 1.00 90.06 86 LEU A N 1
ATOM 676 C CA . LEU A 1 86 ? 29.258 2.302 -26.221 1.00 90.06 86 LEU A CA 1
ATOM 677 C C . LEU A 1 86 ? 29.794 0.879 -26.029 1.00 90.06 86 LEU A C 1
ATOM 679 O O . LEU A 1 86 ? 30.943 0.711 -25.638 1.00 90.06 86 LEU A O 1
ATOM 683 N N . LEU A 1 87 ? 28.996 -0.136 -26.371 1.00 80.38 87 LEU A N 1
ATOM 684 C CA . LEU A 1 87 ? 29.412 -1.536 -26.368 1.00 80.38 87 LEU A CA 1
ATOM 685 C C . LEU A 1 87 ? 30.542 -1.790 -27.373 1.00 80.38 87 LEU A C 1
ATOM 687 O O . LEU A 1 87 ? 31.510 -2.461 -27.037 1.00 80.38 87 LEU A O 1
ATOM 691 N N . ALA A 1 88 ? 30.454 -1.235 -28.585 1.00 79.81 88 ALA A N 1
ATOM 692 C CA . ALA A 1 88 ? 31.501 -1.370 -29.596 1.00 79.81 88 ALA A CA 1
ATOM 693 C C . ALA A 1 88 ? 32.822 -0.725 -29.147 1.00 79.81 88 ALA A C 1
ATOM 695 O O . ALA A 1 88 ? 33.875 -1.342 -29.282 1.00 79.81 88 ALA A O 1
ATOM 696 N N . ILE A 1 89 ? 32.764 0.477 -28.562 1.00 87.44 89 ILE A N 1
ATOM 697 C CA . ILE A 1 89 ? 33.934 1.166 -28.002 1.00 87.44 89 ILE A CA 1
ATOM 698 C C . ILE A 1 89 ? 34.495 0.385 -26.809 1.00 87.44 89 ILE A C 1
ATOM 700 O O . ILE A 1 89 ? 35.695 0.141 -26.755 1.00 87.44 89 ILE A O 1
ATOM 704 N N . GLY A 1 90 ? 33.642 -0.049 -25.878 1.00 76.31 90 GLY A N 1
ATOM 705 C CA . GLY A 1 90 ? 34.042 -0.843 -24.717 1.00 76.31 90 GLY A CA 1
ATOM 706 C C . GLY A 1 90 ? 34.726 -2.146 -25.121 1.00 76.31 90 GLY A C 1
ATOM 707 O O . GLY A 1 90 ? 35.794 -2.452 -24.607 1.00 76.31 90 GLY A O 1
ATOM 708 N N . ASN A 1 91 ? 34.177 -2.862 -26.105 1.00 77.25 91 ASN A N 1
ATOM 709 C CA . ASN A 1 91 ? 34.792 -4.068 -26.654 1.00 77.25 91 ASN A CA 1
ATOM 710 C C . ASN A 1 91 ? 36.123 -3.761 -27.344 1.00 77.25 91 ASN A C 1
ATOM 712 O O . ASN A 1 91 ? 37.089 -4.467 -27.090 1.00 77.25 91 ASN A O 1
ATOM 716 N N . PHE A 1 92 ? 36.196 -2.698 -28.153 1.00 80.00 92 PHE A N 1
ATOM 717 C CA . PHE A 1 92 ? 37.427 -2.272 -28.826 1.00 80.00 92 PHE A CA 1
ATOM 718 C C . PHE A 1 92 ? 38.553 -1.959 -27.826 1.00 80.00 92 PHE A C 1
ATOM 720 O O . PHE A 1 92 ? 39.679 -2.428 -27.995 1.00 80.00 92 PHE A O 1
ATOM 727 N N . LEU A 1 93 ? 38.231 -1.242 -26.746 1.00 79.44 93 LEU A N 1
ATOM 728 C CA . LEU A 1 93 ? 39.156 -0.929 -25.653 1.00 79.44 93 LEU A CA 1
ATOM 729 C C . LEU A 1 93 ? 39.475 -2.149 -24.766 1.00 79.44 93 LEU A C 1
ATOM 731 O O . LEU A 1 93 ? 40.522 -2.187 -24.131 1.00 79.44 93 LEU A O 1
ATOM 735 N N . ASN A 1 94 ? 38.603 -3.160 -24.713 1.00 66.31 94 ASN A N 1
ATOM 736 C CA . ASN A 1 94 ? 38.831 -4.395 -23.953 1.00 66.31 94 ASN A CA 1
ATOM 737 C C . ASN A 1 94 ? 39.670 -5.425 -24.738 1.00 66.31 94 ASN A C 1
ATOM 739 O O . ASN A 1 94 ? 40.422 -6.201 -24.149 1.00 66.31 94 ASN A O 1
ATOM 743 N N . SER A 1 95 ? 39.625 -5.389 -26.076 1.00 55.69 95 SER A N 1
ATOM 744 C CA . SER A 1 95 ? 40.507 -6.187 -26.940 1.00 55.69 95 SER A CA 1
ATOM 745 C C . SER A 1 95 ? 41.997 -5.841 -26.799 1.00 55.69 95 SER A C 1
ATOM 747 O O . SER A 1 95 ? 42.839 -6.639 -27.206 1.00 55.69 95 SER A O 1
ATOM 749 N N . THR A 1 96 ? 42.352 -4.734 -26.136 1.00 54.06 96 THR A N 1
ATOM 750 C CA . THR A 1 96 ? 43.669 -4.567 -25.503 1.00 54.06 96 THR A CA 1
ATOM 751 C C . THR A 1 96 ? 43.690 -5.263 -24.135 1.00 54.06 96 THR A C 1
ATOM 753 O O . THR A 1 96 ? 43.604 -4.646 -23.081 1.00 54.06 96 THR A O 1
ATOM 756 N N . SER A 1 97 ? 43.776 -6.593 -24.185 1.00 47.00 97 SER A N 1
ATOM 757 C CA . SER A 1 97 ? 44.333 -7.477 -23.152 1.00 47.00 97 SER A CA 1
ATOM 758 C C . SER A 1 97 ? 43.811 -7.422 -21.703 1.00 47.00 97 SER A C 1
ATOM 760 O O . SER A 1 97 ? 44.631 -7.655 -20.825 1.00 47.00 97 SER A O 1
ATOM 762 N N . VAL A 1 98 ? 42.516 -7.233 -21.399 1.00 43.47 98 VAL A N 1
ATOM 763 C CA . VAL A 1 98 ? 41.936 -7.766 -20.133 1.00 43.47 98 VAL A CA 1
ATOM 764 C C . VAL A 1 98 ? 40.428 -8.029 -20.251 1.00 43.47 98 VAL A C 1
ATOM 766 O O . VAL A 1 98 ? 39.613 -7.112 -20.210 1.00 43.47 98 VAL A O 1
ATOM 769 N N . SER A 1 99 ? 40.065 -9.310 -20.274 1.00 48.00 99 SER A N 1
ATOM 770 C CA . SER A 1 99 ? 38.709 -9.867 -20.302 1.00 48.00 99 SER A CA 1
ATOM 771 C C . SER A 1 99 ? 37.793 -9.380 -19.168 1.00 48.00 99 SER A C 1
ATOM 773 O O . SER A 1 99 ? 37.739 -10.027 -18.126 1.00 48.00 99 SER A O 1
ATOM 775 N N . VAL A 1 100 ? 37.023 -8.303 -19.371 1.00 47.59 100 VAL A N 1
ATOM 776 C CA . VAL A 1 100 ? 35.896 -7.907 -18.495 1.00 47.59 100 VAL A CA 1
ATOM 777 C C . VAL 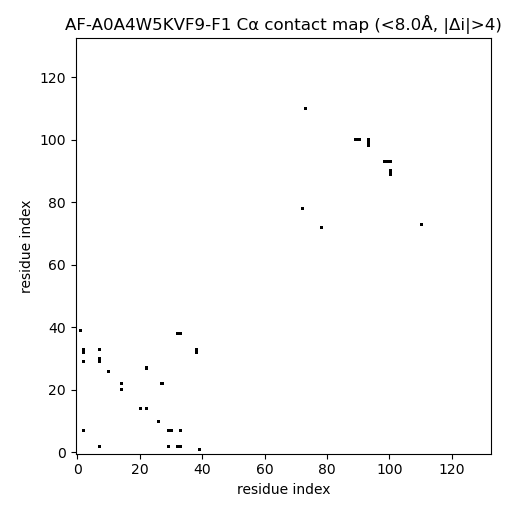A 1 100 ? 34.894 -7.030 -19.262 1.00 47.59 100 VAL A C 1
ATOM 779 O O . VAL A 1 100 ? 34.949 -5.811 -19.151 1.00 47.59 100 VAL A O 1
ATOM 782 N N . PHE A 1 101 ? 33.947 -7.626 -19.998 1.00 43.91 101 PHE A N 1
ATOM 783 C CA . PHE A 1 101 ? 32.567 -7.108 -20.054 1.00 43.91 101 PHE A CA 1
ATOM 784 C C . PHE A 1 101 ? 31.587 -8.123 -20.669 1.00 43.91 101 PHE A C 1
ATOM 786 O O . PHE A 1 101 ? 31.164 -8.016 -21.817 1.00 43.91 101 PHE A O 1
ATOM 793 N N . PHE A 1 102 ? 31.177 -9.119 -19.881 1.00 40.44 102 PHE A N 1
ATOM 794 C CA . PHE A 1 102 ? 29.937 -9.846 -20.158 1.00 40.44 102 PHE A CA 1
ATOM 795 C C . PHE A 1 102 ? 28.764 -8.969 -19.703 1.00 40.44 102 PHE A C 1
ATOM 797 O O . PHE A 1 102 ? 28.241 -9.130 -18.600 1.00 40.44 102 PHE A O 1
ATOM 804 N N . LEU A 1 103 ? 28.342 -8.018 -20.543 1.00 46.31 103 LEU A N 1
ATOM 805 C CA . LEU A 1 103 ? 27.017 -7.416 -20.390 1.00 46.31 103 LEU A CA 1
ATOM 806 C C . LEU A 1 103 ? 25.996 -8.479 -20.805 1.00 46.31 103 LEU A C 1
ATOM 808 O O . LEU A 1 103 ? 25.593 -8.589 -21.962 1.00 46.31 103 LEU A O 1
ATOM 812 N N . SER A 1 104 ? 25.664 -9.332 -19.838 1.00 39.44 104 SER A N 1
ATOM 813 C CA . SER A 1 104 ? 24.587 -10.304 -19.936 1.00 39.44 104 SER A CA 1
ATOM 814 C C . SER A 1 104 ? 23.310 -9.613 -20.413 1.00 39.44 104 SER A C 1
ATOM 816 O O . SER A 1 104 ? 23.020 -8.470 -20.048 1.00 39.44 104 SER A O 1
ATOM 818 N N . ALA A 1 105 ? 22.546 -10.335 -21.227 1.00 41.97 105 ALA A N 1
ATOM 819 C CA . ALA A 1 105 ? 21.307 -9.958 -21.898 1.00 41.97 105 ALA A CA 1
ATOM 820 C C . ALA A 1 105 ? 20.125 -9.626 -20.953 1.00 41.97 105 ALA A C 1
ATOM 822 O O . ALA A 1 105 ? 18.959 -9.777 -21.317 1.00 41.97 105 ALA A O 1
ATOM 823 N N . SER A 1 106 ? 20.395 -9.138 -19.744 1.00 41.81 106 SER A N 1
ATOM 824 C CA . S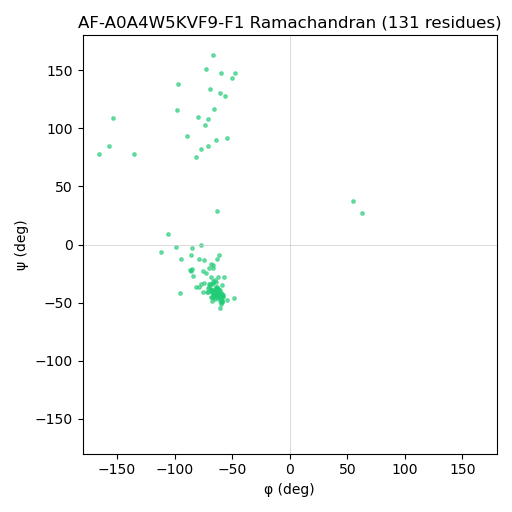ER A 1 106 ? 19.406 -8.831 -18.711 1.00 41.81 106 SER A CA 1
ATOM 825 C C . SER A 1 106 ? 18.537 -7.614 -19.047 1.00 41.81 106 SER A C 1
ATOM 827 O O . SER A 1 106 ? 17.433 -7.494 -18.528 1.00 41.81 106 SER A O 1
ATOM 829 N N . VAL A 1 107 ? 18.976 -6.733 -19.956 1.00 46.19 107 VAL A N 1
ATOM 830 C CA . VAL A 1 107 ? 18.168 -5.578 -20.402 1.00 46.19 107 VAL A CA 1
ATOM 831 C C . VAL A 1 107 ? 17.040 -6.003 -21.357 1.00 46.19 107 VAL A C 1
ATOM 833 O O . VAL A 1 107 ? 16.028 -5.315 -21.457 1.00 46.19 107 VAL A O 1
ATOM 836 N N . PHE A 1 108 ? 17.153 -7.155 -22.031 1.00 37.03 108 PHE A N 1
ATOM 837 C CA . PHE A 1 108 ? 16.126 -7.606 -22.981 1.00 37.03 108 PHE A CA 1
ATOM 838 C C . PHE A 1 108 ? 14.985 -8.398 -22.315 1.00 37.03 108 PHE A C 1
ATOM 840 O O . PHE A 1 108 ? 13.875 -8.446 -22.843 1.00 37.03 108 PHE A O 1
ATOM 847 N N . PHE A 1 109 ? 15.217 -8.969 -21.128 1.00 35.38 109 PHE A N 1
ATOM 848 C CA . PHE A 1 109 ? 14.242 -9.834 -20.450 1.00 35.38 109 PHE A CA 1
ATOM 849 C C . PHE A 1 109 ? 13.053 -9.083 -19.821 1.00 35.38 109 PHE A C 1
ATOM 851 O O . PHE A 1 109 ? 12.028 -9.686 -19.513 1.00 35.38 109 PHE A O 1
ATOM 858 N N . LEU A 1 110 ? 13.129 -7.754 -19.696 1.00 40.28 110 LEU A N 1
ATOM 859 C CA . LEU A 1 110 ? 12.045 -6.931 -19.141 1.00 40.28 110 LEU A CA 1
ATOM 860 C C . LEU A 1 110 ? 10.872 -6.676 -20.098 1.00 40.28 110 LEU A C 1
ATOM 862 O O . LEU A 1 110 ? 9.891 -6.056 -19.703 1.00 40.28 110 LEU A O 1
ATOM 866 N N . SER A 1 111 ? 10.919 -7.197 -21.328 1.00 41.69 111 SER A N 1
ATOM 867 C CA . SER A 1 111 ? 9.808 -7.066 -22.285 1.00 41.69 111 SER A CA 1
ATOM 868 C C . SER A 1 111 ? 8.703 -8.126 -22.126 1.00 41.69 111 SER A C 1
ATOM 870 O O . SER A 1 111 ? 7.719 -8.061 -22.859 1.00 41.69 111 SER A O 1
ATOM 872 N N . ALA A 1 112 ? 8.832 -9.098 -21.209 1.00 38.78 112 ALA A N 1
ATOM 873 C CA . ALA A 1 112 ? 7.917 -10.249 -21.135 1.00 38.78 112 ALA A CA 1
ATOM 874 C C . ALA A 1 112 ? 6.998 -10.316 -19.897 1.00 38.78 112 ALA A C 1
ATOM 876 O O . ALA A 1 112 ? 6.115 -11.171 -19.865 1.00 38.78 112 ALA A O 1
ATOM 877 N N . SER A 1 113 ? 7.135 -9.435 -18.897 1.00 39.69 113 SER A N 1
ATOM 878 C CA . SER A 1 113 ? 6.206 -9.444 -17.756 1.00 39.69 113 SER A CA 1
ATOM 879 C C . SER A 1 113 ? 5.007 -8.545 -18.051 1.00 39.69 113 SER A C 1
ATOM 881 O O . SER A 1 113 ? 5.042 -7.326 -17.887 1.00 39.69 113 SER A O 1
ATOM 883 N N . GLN A 1 114 ? 3.956 -9.163 -18.581 1.00 42.19 114 GLN A N 1
ATOM 884 C CA . GLN A 1 114 ? 2.682 -8.537 -18.901 1.00 42.19 114 GLN A CA 1
ATOM 885 C C . GLN A 1 114 ? 2.010 -8.043 -17.601 1.00 42.19 114 GLN A C 1
ATOM 887 O O . GLN A 1 114 ? 1.259 -8.766 -16.955 1.00 42.19 114 GLN A O 1
ATOM 892 N N . VAL A 1 115 ? 2.286 -6.800 -17.191 1.00 44.44 115 VAL A N 1
ATOM 893 C CA . VAL A 1 115 ? 1.516 -6.120 -16.137 1.00 44.44 115 VAL A CA 1
ATOM 894 C C . VAL A 1 115 ? 0.172 -5.725 -16.738 1.00 44.44 115 VAL A C 1
ATOM 896 O O . VAL A 1 115 ? 0.090 -4.779 -17.537 1.00 44.44 115 VAL A O 1
ATOM 899 N N . ALA A 1 116 ? -0.851 -6.506 -16.384 1.00 41.12 116 ALA A N 1
ATOM 900 C CA . ALA A 1 116 ? -2.252 -6.286 -16.716 1.00 41.12 116 ALA A CA 1
ATOM 901 C C . ALA A 1 116 ? -2.679 -4.827 -16.443 1.00 41.12 116 ALA A C 1
ATOM 903 O O . ALA A 1 116 ? -2.156 -4.190 -15.526 1.00 41.12 116 ALA A O 1
ATOM 904 N N . PRO A 1 117 ? -3.610 -4.263 -17.229 1.00 41.47 117 PRO A N 1
ATOM 905 C CA . PRO A 1 117 ? -4.079 -2.899 -17.016 1.00 41.47 117 PRO A CA 1
ATOM 906 C C . PRO A 1 117 ? -4.828 -2.782 -15.678 1.00 41.47 117 PRO A C 1
ATOM 908 O O . PRO A 1 117 ? -5.895 -3.367 -15.492 1.00 41.47 117 PRO A O 1
ATOM 911 N N . CYS A 1 118 ? -4.280 -1.982 -14.757 1.00 47.72 118 CYS A N 1
ATOM 912 C CA . CYS A 1 118 ? -4.848 -1.698 -13.432 1.00 47.72 118 CYS A CA 1
ATOM 913 C C . CYS A 1 118 ? -6.229 -1.013 -13.467 1.00 47.72 118 CYS A C 1
ATOM 915 O O . CYS A 1 118 ? -6.902 -0.948 -12.442 1.00 47.72 118 CYS A O 1
ATOM 917 N N . SER A 1 119 ? -6.713 -0.563 -14.630 1.00 46.38 119 SER A N 1
ATOM 918 C CA . SER A 1 119 ? -8.039 0.058 -14.759 1.00 46.38 119 SER A CA 1
ATOM 919 C C . SER A 1 119 ? -9.213 -0.908 -14.543 1.00 46.38 119 SER A C 1
ATOM 921 O O . SER A 1 119 ? -10.322 -0.449 -14.282 1.00 46.38 119 SER A O 1
ATOM 923 N N . LEU A 1 120 ? -9.000 -2.233 -14.595 1.00 46.69 120 LEU A N 1
ATOM 924 C CA . LEU A 1 120 ? -10.049 -3.212 -14.273 1.00 46.69 120 LEU A CA 1
ATOM 925 C C . LEU A 1 120 ? -10.163 -3.529 -12.772 1.00 46.69 120 LEU A C 1
ATOM 927 O O . LEU A 1 120 ? -11.224 -3.965 -12.329 1.00 46.69 120 LEU A O 1
ATOM 931 N N . TYR A 1 121 ? -9.109 -3.317 -11.978 1.00 47.41 121 TYR A N 1
ATOM 932 C CA . TYR A 1 121 ? -9.106 -3.728 -10.569 1.00 47.41 121 TYR A CA 1
ATOM 933 C C . TYR A 1 121 ? -9.951 -2.800 -9.693 1.00 47.41 121 TYR A C 1
ATOM 935 O O . TYR A 1 121 ? -10.747 -3.286 -8.891 1.00 47.41 121 TYR A O 1
ATOM 943 N N . SER A 1 122 ? -9.878 -1.488 -9.925 1.00 43.22 122 SER A N 1
ATOM 944 C CA . SER A 1 122 ? -10.657 -0.512 -9.155 1.00 43.22 122 SER A CA 1
ATOM 945 C C . SER A 1 122 ? -12.175 -0.678 -9.377 1.00 43.22 122 SER A C 1
ATOM 947 O O . SER A 1 122 ? -12.944 -0.683 -8.421 1.00 43.22 122 SER A O 1
ATOM 949 N N . ALA A 1 123 ? -12.631 -0.967 -10.605 1.00 43.66 123 ALA A N 1
ATOM 950 C CA . ALA A 1 123 ? -14.056 -1.205 -10.882 1.00 43.66 123 ALA A CA 1
ATOM 951 C C . ALA A 1 123 ? -14.580 -2.540 -10.306 1.00 43.66 123 ALA A C 1
ATOM 953 O O . ALA A 1 123 ? -15.705 -2.614 -9.803 1.00 43.66 123 ALA A O 1
ATOM 954 N N . VAL A 1 124 ? -13.776 -3.609 -10.335 1.00 47.44 124 VAL A N 1
ATOM 955 C CA . VAL A 1 124 ? -14.190 -4.938 -9.846 1.00 47.44 124 VAL A CA 1
ATOM 956 C C . VAL A 1 124 ? -14.158 -5.027 -8.312 1.00 47.44 124 VAL A C 1
ATOM 958 O O . VAL A 1 124 ? -15.025 -5.680 -7.724 1.00 47.44 124 VAL A O 1
ATOM 961 N N . LEU A 1 125 ? -13.220 -4.350 -7.638 1.00 49.56 125 LEU A N 1
ATOM 962 C CA . LEU A 1 125 ? -13.133 -4.342 -6.171 1.00 49.56 125 LEU A CA 1
ATOM 963 C C . LEU A 1 125 ? -14.137 -3.395 -5.507 1.00 49.56 125 LEU A C 1
ATOM 965 O O . LEU A 1 125 ? -14.733 -3.786 -4.500 1.00 49.56 125 LEU A O 1
ATOM 969 N N . LEU A 1 126 ? -14.427 -2.228 -6.092 1.00 43.91 126 LEU A N 1
ATOM 970 C CA . LEU A 1 126 ? -15.447 -1.316 -5.555 1.00 43.91 126 LEU A CA 1
ATOM 971 C C . LEU A 1 126 ? -16.849 -1.954 -5.587 1.00 43.91 126 LEU A C 1
ATOM 973 O O . LEU A 1 126 ? -17.623 -1.840 -4.636 1.00 43.91 126 LEU A O 1
ATOM 977 N N . THR A 1 127 ? -17.138 -2.741 -6.630 1.00 46.06 127 THR A N 1
ATOM 978 C CA . THR A 1 127 ? -18.402 -3.489 -6.755 1.00 46.06 127 THR A CA 1
ATOM 979 C C . THR A 1 127 ? -18.520 -4.625 -5.725 1.00 46.06 127 THR A C 1
ATOM 981 O O . THR A 1 127 ? -19.624 -4.982 -5.311 1.00 46.06 127 THR A O 1
ATOM 984 N N . ARG A 1 128 ? -17.394 -5.191 -5.262 1.00 39.38 128 ARG A N 1
ATOM 985 C CA . ARG A 1 128 ? -17.374 -6.215 -4.201 1.00 39.38 128 ARG A CA 1
ATOM 986 C C . ARG A 1 128 ? -17.460 -5.617 -2.798 1.00 39.38 128 ARG A C 1
ATOM 988 O O . ARG A 1 128 ? -18.144 -6.191 -1.956 1.00 39.38 128 ARG A O 1
ATOM 995 N N . ALA A 1 129 ? -16.842 -4.463 -2.558 1.00 38.28 129 ALA A N 1
ATOM 996 C CA . ALA A 1 129 ? -16.910 -3.770 -1.271 1.00 38.28 129 ALA A CA 1
ATOM 997 C C . ALA A 1 129 ? -18.323 -3.244 -0.957 1.00 38.28 129 ALA A C 1
ATOM 999 O O . ALA A 1 129 ? -18.748 -3.275 0.195 1.00 38.28 129 ALA A O 1
ATOM 1000 N N . HIS A 1 130 ? -19.084 -2.831 -1.976 1.00 41.72 130 HIS A N 1
ATOM 1001 C CA . HIS A 1 130 ? -20.451 -2.329 -1.797 1.00 41.72 130 HIS A CA 1
ATOM 1002 C C . HIS A 1 130 ? -21.508 -3.435 -1.597 1.00 41.72 130 HIS A C 1
ATOM 1004 O O . HIS A 1 130 ? -22.634 -3.140 -1.207 1.00 41.72 130 HIS A O 1
ATOM 1010 N N . 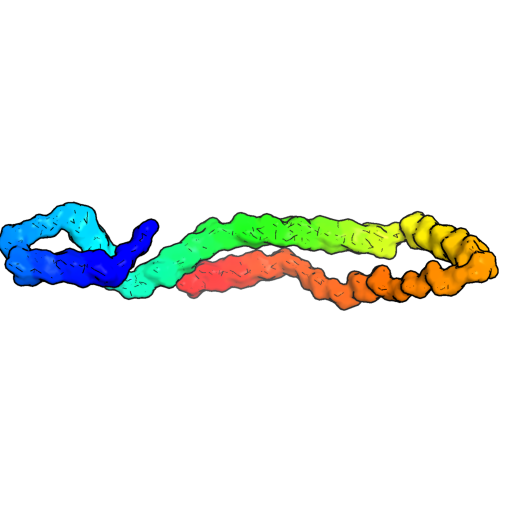ARG A 1 131 ? -21.163 -4.706 -1.857 1.00 37.25 131 ARG A N 1
ATOM 1011 C CA . ARG A 1 131 ? -22.049 -5.875 -1.680 1.00 37.25 131 ARG A CA 1
ATOM 1012 C C . ARG A 1 131 ? -21.802 -6.623 -0.353 1.00 37.25 131 ARG A C 1
ATOM 1014 O O . ARG A 1 131 ? -22.479 -7.606 -0.078 1.00 37.25 131 ARG A O 1
ATOM 1021 N N . ALA A 1 132 ? -20.823 -6.185 0.442 1.00 39.50 132 ALA A N 1
ATOM 1022 C CA . ALA A 1 132 ? -20.443 -6.787 1.727 1.00 39.50 132 ALA A CA 1
ATOM 1023 C C . ALA A 1 132 ? -20.884 -5.959 2.959 1.00 39.50 132 ALA A C 1
ATOM 1025 O O . ALA A 1 132 ? -20.467 -6.261 4.077 1.00 39.50 132 ALA A O 1
ATOM 1026 N N . LEU A 1 133 ? -21.704 -4.925 2.744 1.00 43.03 133 LEU A N 1
ATOM 1027 C CA . LEU A 1 133 ? -22.435 -4.142 3.749 1.00 43.03 133 LEU A CA 1
ATOM 1028 C C . LEU A 1 133 ? -23.932 -4.384 3.557 1.00 43.03 133 LEU A C 1
ATOM 1030 O O . LEU A 1 133 ? -24.635 -4.437 4.587 1.00 43.03 133 LEU A O 1
#

Secondary structure (DSSP, 8-state):
-PPPHHHHHHHHHHHHH-TTSPPPHHHHHHHHHHTSTTHHHHHHHHHHHHHHHHHHHHHHHHHHHHHHHHHHHHH-HHHHHHHHHHHHHHHHHHTTT-------GGGTGGGS-----THHHHHHHHHHHTT--

Mean predicted aligned error: 15.79 Å

Sequence (133 aa):
MTPSEEEKQKIQEAQLANPDVPLGSAEQFLLTLSSISGLCARLQLWAFKLNYETLEKEIAEPLFDLKLGMEQLAKNKTFKRILATLLAIGNFLNSTSVSVFFLSASVFFLSASQVAPCSLYSAVLLTRAHRAL

Foldseek 3Di:
DQDDPVNLVVLVVVCVVCVPDDDDPVSVVNVVCVVDPPSVVVVVVVVCVVCVVVVCCVPVVVVVVVVVVLVCCVPDPVNVVVVVVVVVVVVVVCVPDDDDDPPDPPSVVVVPPPPDPPPVVVVVVVVVVVVVD

pLDDT: mean 71.6, std 19.4, range [35.38, 93.5]

Organism: NCBI:txid62062

Radius of gyration: 30.69 Å; Cα contacts (8 Å, |Δi|>4): 21; chains: 1; bounding box: 67×18×77 Å